Protein AF-A0A2J0LU58-F1 (afdb_monomer_lite)

Structure (mmCIF, N/CA/C/O backbone):
data_AF-A0A2J0LU58-F1
#
_entry.id   AF-A0A2J0LU58-F1
#
loop_
_atom_site.group_PDB
_atom_site.id
_atom_site.type_symbol
_atom_site.label_atom_id
_atom_site.label_alt_id
_atom_site.label_comp_id
_atom_site.label_asym_id
_atom_site.label_entity_id
_atom_site.label_seq_id
_atom_site.pdbx_PDB_ins_code
_atom_site.Cartn_x
_atom_site.Cartn_y
_atom_site.Cartn_z
_atom_site.occupancy
_atom_site.B_iso_or_equiv
_atom_site.auth_seq_id
_atom_site.auth_comp_id
_atom_site.auth_asym_id
_atom_site.auth_atom_id
_atom_site.pdbx_PDB_model_num
ATOM 1 N N . LEU A 1 1 ? -8.806 10.130 -0.073 1.00 87.50 1 LEU A N 1
ATOM 2 C CA . LEU A 1 1 ? -8.767 8.652 0.092 1.00 87.50 1 LEU A CA 1
ATOM 3 C C . LEU A 1 1 ? -9.104 8.214 1.513 1.00 87.50 1 LEU A C 1
ATOM 5 O O . LEU A 1 1 ? -10.099 7.526 1.673 1.00 87.50 1 LEU A O 1
ATOM 9 N N . ILE A 1 2 ? -8.325 8.607 2.529 1.00 92.06 2 ILE A N 1
ATOM 10 C CA . ILE A 1 2 ? -8.540 8.142 3.914 1.00 92.06 2 ILE A CA 1
ATOM 11 C C . ILE A 1 2 ? -9.911 8.580 4.455 1.00 92.06 2 ILE A C 1
ATOM 13 O O . ILE A 1 2 ? -10.646 7.751 4.976 1.00 92.06 2 ILE A O 1
ATOM 17 N N . GLU A 1 3 ? -10.296 9.840 4.247 1.00 90.88 3 GLU A N 1
ATOM 18 C CA . GLU A 1 3 ? -11.619 10.356 4.644 1.00 90.88 3 GLU A CA 1
ATOM 19 C C . GLU A 1 3 ? -12.772 9.604 3.965 1.00 90.88 3 GLU A C 1
ATOM 21 O O . GLU A 1 3 ? -13.755 9.249 4.605 1.00 90.88 3 GLU A O 1
ATOM 26 N N . TYR A 1 4 ? -12.637 9.294 2.675 1.00 91.88 4 TYR A N 1
ATOM 27 C CA . TYR A 1 4 ? -13.655 8.535 1.946 1.00 91.88 4 TYR A CA 1
ATOM 28 C C . TYR A 1 4 ? -13.750 7.086 2.444 1.00 91.88 4 TYR A C 1
ATOM 30 O O . TYR A 1 4 ? -14.842 6.556 2.623 1.00 91.88 4 TYR A O 1
ATOM 38 N N . ALA A 1 5 ? -12.609 6.450 2.730 1.00 94.00 5 ALA A N 1
ATOM 39 C CA . ALA A 1 5 ? -12.586 5.128 3.347 1.00 94.00 5 ALA A CA 1
ATOM 40 C C . ALA A 1 5 ? -13.282 5.140 4.720 1.00 94.00 5 ALA A C 1
ATOM 42 O O . ALA A 1 5 ? -14.064 4.236 5.003 1.00 94.00 5 ALA A O 1
ATOM 43 N N . GLU A 1 6 ? -13.070 6.185 5.528 1.00 94.31 6 GLU A N 1
ATOM 44 C CA . GLU A 1 6 ? -13.764 6.377 6.806 1.00 94.31 6 GLU A CA 1
ATOM 45 C C . GLU A 1 6 ? -15.281 6.521 6.636 1.00 94.31 6 GLU A C 1
ATOM 47 O O . GLU A 1 6 ? -16.038 5.865 7.350 1.00 94.31 6 GLU A O 1
ATOM 52 N N . GLN A 1 7 ? -15.732 7.333 5.675 1.00 94.75 7 GLN A N 1
ATOM 53 C CA . GLN A 1 7 ? -17.158 7.513 5.373 1.00 94.75 7 GLN A CA 1
ATOM 54 C C . GLN A 1 7 ? -17.834 6.202 4.952 1.00 94.75 7 GLN A C 1
ATOM 56 O O . GLN A 1 7 ? -18.992 5.969 5.290 1.00 94.75 7 GLN A O 1
ATOM 61 N N . LEU A 1 8 ? -17.099 5.320 4.270 1.00 95.31 8 LEU A N 1
ATOM 62 C CA . LEU A 1 8 ? -17.551 3.976 3.904 1.00 95.31 8 LEU A CA 1
ATOM 63 C C . LEU A 1 8 ? -17.405 2.943 5.037 1.00 95.31 8 LEU A C 1
ATOM 65 O O . LEU A 1 8 ? -17.675 1.762 4.825 1.00 95.31 8 LEU A O 1
ATOM 69 N N . GLY A 1 9 ? -16.949 3.349 6.227 1.00 95.00 9 GLY A N 1
ATOM 70 C CA . GLY A 1 9 ? -16.739 2.458 7.371 1.00 95.00 9 GLY A CA 1
ATOM 71 C C . GLY A 1 9 ? -15.554 1.499 7.219 1.00 95.00 9 GLY A C 1
ATOM 72 O O . GLY A 1 9 ? -15.456 0.523 7.966 1.00 95.00 9 GLY A O 1
ATOM 73 N N . LYS A 1 10 ? -14.651 1.756 6.266 1.00 97.00 10 LYS A N 1
ATOM 74 C CA . LYS A 1 10 ? -13.467 0.932 6.009 1.00 97.00 10 LYS A CA 1
ATOM 75 C C . LYS A 1 10 ? -12.296 1.330 6.903 1.00 97.00 10 LYS A C 1
ATOM 77 O O . LYS A 1 10 ? -12.185 2.458 7.381 1.00 97.00 10 LYS A O 1
ATOM 82 N N . LYS A 1 11 ? -11.388 0.380 7.104 1.00 97.38 11 LYS A N 1
ATOM 83 C CA . LYS A 1 11 ? -10.104 0.560 7.777 1.00 97.38 11 LYS A CA 1
ATOM 84 C C . LYS A 1 11 ? -9.006 0.786 6.757 1.00 97.38 11 LYS A C 1
ATOM 86 O O . LYS A 1 11 ? -8.996 0.163 5.700 1.00 97.38 11 LYS A O 1
ATOM 91 N N . VAL A 1 12 ? -8.072 1.666 7.085 1.00 97.06 12 VAL A N 1
ATOM 92 C CA . VAL A 1 12 ? -6.964 2.040 6.212 1.00 97.06 12 VAL A CA 1
ATOM 93 C C . VAL A 1 12 ? -5.657 1.559 6.820 1.00 97.06 12 VAL A C 1
ATOM 95 O O . VAL A 1 12 ? -5.287 1.969 7.919 1.00 97.06 12 VAL A O 1
ATOM 98 N N . ALA A 1 13 ? -4.942 0.715 6.085 1.00 96.69 13 ALA A N 1
ATOM 99 C CA . ALA A 1 13 ? -3.597 0.281 6.426 1.00 96.69 13 ALA A CA 1
ATOM 100 C C . ALA A 1 13 ? -2.587 1.003 5.525 1.00 96.69 13 ALA A C 1
ATOM 102 O O . ALA A 1 13 ? -2.615 0.870 4.301 1.00 96.69 13 ALA A O 1
ATOM 103 N N . LEU A 1 14 ? -1.691 1.782 6.127 1.00 95.00 14 LEU A N 1
ATOM 104 C CA . LEU A 1 14 ? -0.606 2.447 5.405 1.00 95.00 14 LEU A CA 1
ATOM 105 C C . LEU A 1 14 ? 0.586 1.497 5.307 1.00 95.00 14 LEU A C 1
ATOM 107 O O . LEU A 1 14 ? 0.993 0.938 6.325 1.00 95.00 14 LEU A O 1
ATOM 111 N N . GLU A 1 15 ? 1.193 1.357 4.130 1.00 93.75 15 GLU A N 1
ATOM 112 C CA . GLU A 1 15 ? 2.380 0.523 3.942 1.00 93.75 15 GLU A CA 1
ATOM 113 C C . GLU A 1 15 ? 3.483 1.233 3.147 1.00 93.75 15 GLU A C 1
ATOM 115 O O . GLU A 1 15 ? 3.283 1.754 2.054 1.00 93.75 15 GLU A O 1
ATOM 120 N N . GLY A 1 16 ? 4.682 1.274 3.728 1.00 90.44 16 GLY A N 1
ATOM 121 C CA . GLY A 1 16 ? 5.787 2.118 3.270 1.00 90.44 16 GLY A CA 1
ATOM 122 C C . GLY A 1 16 ? 6.174 3.180 4.301 1.00 90.44 16 GLY A C 1
ATOM 123 O O . GLY A 1 16 ? 5.325 3.853 4.883 1.00 90.44 16 GLY A O 1
ATOM 124 N N . TYR A 1 17 ? 7.481 3.312 4.535 1.00 87.75 17 TYR A N 1
ATOM 125 C CA . TYR A 1 17 ? 8.037 4.198 5.563 1.00 87.75 17 TYR A CA 1
ATOM 126 C C . TYR A 1 17 ? 7.702 5.672 5.307 1.00 87.75 17 TYR A C 1
ATOM 128 O O . TYR A 1 17 ? 7.145 6.337 6.176 1.00 87.75 17 TYR A O 1
ATOM 136 N N . SER A 1 18 ? 7.967 6.158 4.090 1.00 87.00 18 SER A N 1
ATOM 137 C CA . SER A 1 18 ? 7.691 7.546 3.705 1.00 87.00 18 SER A CA 1
ATOM 138 C C . SER A 1 18 ? 6.205 7.893 3.800 1.00 87.00 18 SER A C 1
ATOM 140 O O . SER A 1 18 ? 5.864 8.961 4.290 1.00 87.00 18 SER A O 1
ATOM 142 N N . MET A 1 19 ? 5.315 6.975 3.406 1.00 89.31 19 MET A N 1
ATOM 143 C CA . MET A 1 19 ? 3.867 7.176 3.512 1.00 89.31 19 MET A CA 1
ATOM 144 C C . MET A 1 19 ? 3.427 7.328 4.971 1.00 89.31 19 MET A C 1
ATOM 146 O O . MET A 1 19 ? 2.731 8.281 5.302 1.00 89.31 19 MET A O 1
ATOM 150 N N . LYS A 1 20 ? 3.866 6.425 5.858 1.00 91.50 20 LYS A N 1
ATOM 151 C CA . LYS A 1 20 ? 3.550 6.501 7.295 1.00 91.50 20 LYS A CA 1
ATOM 152 C C . LYS A 1 20 ? 4.040 7.819 7.898 1.00 91.50 20 LYS A C 1
ATOM 154 O O . LYS A 1 20 ? 3.269 8.499 8.562 1.00 91.50 20 LYS A O 1
ATOM 159 N N . MET A 1 21 ? 5.283 8.200 7.607 1.00 91.94 21 MET A N 1
ATOM 160 C CA . MET A 1 21 ? 5.878 9.444 8.101 1.00 91.94 21 MET A CA 1
ATOM 161 C C . MET A 1 21 ? 5.113 10.682 7.613 1.00 91.94 21 MET A C 1
ATOM 163 O O . MET A 1 21 ? 4.753 11.535 8.419 1.00 91.94 21 MET A O 1
ATOM 167 N N . ASN A 1 22 ? 4.799 10.755 6.317 1.00 91.50 22 ASN A N 1
ATOM 168 C CA . ASN A 1 22 ? 4.086 11.894 5.736 1.00 91.50 22 ASN A CA 1
ATOM 169 C C . ASN A 1 22 ? 2.672 12.047 6.310 1.00 91.50 22 ASN A C 1
ATOM 171 O O . ASN A 1 22 ? 2.234 13.168 6.555 1.00 91.50 22 ASN A O 1
ATOM 175 N N . ILE A 1 23 ? 1.960 10.938 6.540 1.00 91.88 23 ILE A N 1
ATOM 176 C CA . ILE A 1 23 ? 0.616 10.979 7.127 1.00 91.88 23 ILE A CA 1
ATOM 177 C C . ILE A 1 23 ? 0.657 11.425 8.591 1.00 91.88 23 ILE A C 1
ATOM 179 O O . ILE A 1 23 ? -0.200 12.208 8.992 1.00 91.88 23 ILE A O 1
ATOM 183 N N . GLU A 1 24 ? 1.637 10.983 9.384 1.00 91.44 24 GLU A N 1
ATOM 184 C CA . GLU A 1 24 ? 1.775 11.459 10.768 1.00 91.44 24 GLU A CA 1
ATOM 185 C C . GLU A 1 24 ? 2.049 12.968 10.821 1.00 91.44 24 GLU A C 1
ATOM 187 O O . GLU A 1 24 ? 1.323 13.686 11.506 1.00 91.44 24 GLU A O 1
ATOM 192 N N . VAL A 1 25 ? 2.975 13.479 10.002 1.00 92.94 25 VAL A N 1
ATOM 193 C CA . VAL A 1 25 ? 3.233 14.929 9.909 1.00 92.94 25 VAL A CA 1
ATOM 194 C C . VAL A 1 25 ? 1.983 15.691 9.449 1.00 92.94 25 VAL A C 1
ATOM 196 O O . VAL A 1 25 ? 1.624 16.719 10.018 1.00 92.94 25 VAL A O 1
ATOM 199 N N . ALA A 1 26 ? 1.265 15.185 8.443 1.00 92.62 26 ALA A N 1
ATOM 200 C CA . ALA A 1 26 ? 0.046 15.825 7.952 1.00 92.62 26 ALA A CA 1
ATOM 201 C C . ALA A 1 26 ? -1.091 15.833 8.993 1.00 92.62 26 ALA A C 1
ATOM 203 O O . ALA A 1 26 ? -1.892 16.770 9.013 1.00 92.62 26 ALA A O 1
ATOM 204 N N . LYS A 1 27 ? -1.161 14.825 9.873 1.00 90.69 27 LYS A N 1
ATOM 205 C CA . LYS A 1 27 ? -2.090 14.800 11.015 1.00 90.69 27 LYS A CA 1
ATOM 206 C C . LYS A 1 27 ? -1.711 15.839 12.066 1.00 90.69 27 LYS A C 1
ATOM 208 O O . LYS A 1 27 ? -2.592 16.562 12.522 1.00 90.69 27 LYS A O 1
ATOM 213 N N . GLU A 1 28 ? -0.429 15.947 12.418 1.00 91.44 28 GLU A N 1
ATOM 214 C CA . GLU A 1 28 ? 0.067 16.949 13.377 1.00 91.44 28 GLU A CA 1
ATOM 215 C C . GLU A 1 28 ? -0.215 18.380 12.908 1.00 91.44 28 GLU A C 1
ATOM 217 O O . GLU A 1 28 ? -0.629 19.228 13.694 1.00 91.44 28 GLU A O 1
ATOM 222 N N . LEU A 1 29 ? -0.070 18.629 11.605 1.00 93.81 29 LEU A N 1
ATOM 223 C CA . LEU A 1 29 ? -0.364 19.922 10.983 1.00 93.81 29 LEU A CA 1
ATOM 224 C C . LEU A 1 29 ? -1.866 20.164 10.739 1.00 93.81 29 LEU A C 1
ATOM 226 O O . LEU A 1 29 ? -2.251 21.234 10.275 1.00 93.81 29 LEU A O 1
ATOM 230 N N . GLY A 1 30 ? -2.729 19.186 11.032 1.00 91.50 30 GLY A N 1
ATOM 231 C CA . GLY A 1 30 ? -4.181 19.303 10.878 1.00 91.50 30 GLY A CA 1
ATOM 232 C C . GLY A 1 30 ? -4.701 19.205 9.438 1.00 91.50 30 GLY A C 1
ATOM 233 O O . GLY A 1 30 ? -5.889 19.457 9.218 1.00 91.50 30 GLY A O 1
ATOM 234 N N . TYR A 1 31 ? -3.856 18.815 8.474 1.00 90.94 31 TYR A N 1
ATOM 235 C CA . TYR A 1 31 ? -4.250 18.569 7.079 1.00 90.94 31 TYR A CA 1
ATOM 236 C C . TYR A 1 31 ? -5.072 17.290 6.913 1.00 90.94 31 TYR A C 1
ATOM 238 O O . TYR A 1 31 ? -5.865 17.192 5.983 1.00 90.94 31 TYR A O 1
ATOM 246 N N . ILE A 1 32 ? -4.887 16.308 7.799 1.00 89.94 32 ILE A N 1
ATOM 247 C CA . ILE A 1 32 ? -5.638 15.049 7.786 1.00 89.94 32 ILE A CA 1
ATOM 248 C C . ILE A 1 32 ? -6.398 14.917 9.099 1.00 89.94 32 ILE A C 1
ATOM 250 O O . ILE A 1 32 ? -5.798 14.791 10.167 1.00 89.94 32 ILE A O 1
ATOM 254 N N . LYS A 1 33 ? -7.730 14.906 9.011 1.00 89.88 33 LYS A N 1
ATOM 255 C CA . LYS A 1 33 ? -8.632 14.768 10.158 1.00 89.88 33 LYS A CA 1
ATOM 256 C C . LYS A 1 33 ? -9.409 13.468 10.028 1.00 89.88 33 LYS A C 1
ATOM 258 O O . LYS A 1 33 ? -10.457 13.426 9.399 1.00 89.88 33 LYS A O 1
ATOM 263 N N . VAL A 1 34 ? -8.869 12.405 10.608 1.00 90.88 34 VAL A N 1
ATOM 264 C CA . VAL A 1 34 ? -9.479 11.069 10.580 1.00 90.88 34 VAL A CA 1
ATOM 265 C C . VAL A 1 34 ? -9.456 10.467 11.972 1.00 90.88 34 VAL A C 1
ATOM 267 O O . VAL A 1 34 ? -8.566 10.763 12.777 1.00 90.88 34 VAL A O 1
ATOM 270 N N . LYS A 1 35 ? -10.438 9.623 12.274 1.00 91.06 35 LYS A N 1
ATOM 271 C CA . LYS A 1 35 ? -10.534 8.959 13.568 1.00 91.06 35 LYS A CA 1
ATOM 272 C C . LYS A 1 35 ? -9.379 7.982 13.748 1.00 91.06 35 LYS A C 1
ATOM 274 O O . LYS A 1 35 ? -8.898 7.356 12.800 1.00 91.06 35 LYS A O 1
ATOM 279 N N . LYS A 1 36 ? -8.933 7.822 14.994 1.00 87.19 36 LYS A N 1
ATOM 280 C CA . LYS A 1 36 ? -7.791 6.959 15.320 1.00 87.19 36 LYS A CA 1
ATOM 281 C C . LYS A 1 36 ? -8.051 5.512 14.906 1.00 87.19 36 LYS A C 1
ATOM 283 O O . LYS A 1 36 ? -7.149 4.852 14.412 1.00 87.19 36 LYS A O 1
ATOM 288 N N . GLU A 1 37 ? -9.281 5.038 15.068 1.00 91.06 37 GLU A N 1
ATOM 289 C CA . GLU A 1 37 ? -9.703 3.689 14.703 1.00 91.06 37 GLU A CA 1
ATOM 290 C C . GLU A 1 37 ? -9.816 3.454 13.193 1.00 91.06 37 GLU A C 1
ATOM 292 O O . GLU A 1 37 ? -10.006 2.308 12.787 1.00 91.06 37 GLU A O 1
ATOM 297 N N . THR A 1 38 ? -9.761 4.498 12.365 1.00 95.06 38 THR A N 1
ATOM 298 C CA . THR A 1 38 ? -9.760 4.371 10.901 1.00 95.06 38 THR A CA 1
ATOM 299 C C . THR A 1 38 ? -8.407 3.873 10.413 1.00 95.06 38 THR A C 1
ATOM 301 O O . THR A 1 38 ? -8.353 3.048 9.503 1.00 95.06 38 THR A O 1
ATOM 304 N N . LEU A 1 39 ? -7.316 4.322 11.038 1.00 94.94 39 LEU A N 1
ATOM 305 C CA . LEU A 1 39 ? -5.961 3.895 10.705 1.00 94.94 39 LEU A CA 1
ATOM 306 C C . LEU A 1 39 ? -5.585 2.649 11.510 1.00 94.94 39 LEU A C 1
ATOM 308 O O . LEU A 1 39 ? -5.535 2.679 12.738 1.00 94.94 39 LEU A O 1
ATOM 312 N N . ILE A 1 40 ? -5.283 1.558 10.812 1.00 95.56 40 ILE A N 1
ATOM 313 C CA . ILE A 1 40 ? -4.846 0.296 11.416 1.00 95.56 40 ILE A CA 1
ATOM 314 C C . ILE A 1 40 ? -3.425 -0.050 10.976 1.00 95.56 40 ILE A C 1
ATOM 316 O O . ILE A 1 40 ? -2.926 0.430 9.954 1.00 95.56 40 ILE A O 1
ATOM 320 N N . THR A 1 41 ? -2.753 -0.908 11.743 1.00 93.81 41 THR A N 1
ATOM 321 C CA . THR A 1 41 ? -1.458 -1.436 11.314 1.00 93.81 41 THR A CA 1
ATOM 322 C C . THR A 1 41 ? -1.655 -2.523 10.264 1.00 93.81 41 THR A C 1
ATOM 324 O O . THR A 1 41 ? -2.657 -3.237 10.263 1.00 93.81 41 THR A O 1
ATOM 327 N N . VAL A 1 42 ? -0.664 -2.712 9.392 1.00 93.62 42 VAL A N 1
ATOM 328 C CA . VAL A 1 42 ? -0.713 -3.783 8.384 1.00 93.62 42 VAL A CA 1
ATOM 329 C C . VAL A 1 42 ? -0.748 -5.176 9.025 1.00 93.62 42 VAL A C 1
ATOM 331 O O . VAL A 1 42 ? -1.295 -6.110 8.455 1.00 93.62 42 VAL A O 1
ATOM 334 N N . ASN A 1 43 ? -0.219 -5.318 10.242 1.00 94.88 43 ASN A N 1
ATOM 335 C CA . ASN A 1 43 ? -0.323 -6.563 10.994 1.00 94.88 43 ASN A CA 1
ATOM 336 C C . ASN A 1 43 ? -1.771 -6.872 11.405 1.00 94.88 43 ASN A C 1
ATOM 338 O O . ASN A 1 43 ? -2.100 -8.035 11.571 1.00 94.88 43 ASN A O 1
ATOM 342 N N . ASP A 1 44 ? -2.643 -5.871 11.544 1.00 95.44 44 ASP A N 1
ATOM 343 C CA . ASP A 1 44 ? -4.021 -6.045 12.013 1.00 95.44 44 ASP A CA 1
ATOM 344 C C . ASP A 1 44 ? -5.037 -6.294 10.890 1.00 95.44 44 ASP A C 1
ATOM 346 O O . ASP A 1 44 ? -6.201 -6.545 11.187 1.00 95.44 44 ASP A O 1
ATOM 350 N N . ILE A 1 45 ? -4.631 -6.262 9.614 1.00 95.12 45 ILE A N 1
ATOM 351 C CA . ILE A 1 45 ? -5.570 -6.368 8.479 1.00 95.12 45 ILE A CA 1
ATOM 352 C C . ILE A 1 45 ? -6.389 -7.663 8.507 1.00 95.12 45 ILE A C 1
ATOM 354 O O . ILE A 1 45 ? -7.572 -7.640 8.200 1.00 95.12 45 ILE A O 1
ATOM 358 N N . HIS A 1 46 ? -5.791 -8.765 8.973 1.00 93.62 46 HIS A N 1
ATOM 359 C CA . HIS A 1 46 ? -6.431 -10.081 9.072 1.00 93.62 46 HIS A CA 1
ATOM 360 C C . HIS A 1 46 ? -7.588 -10.137 10.085 1.00 93.62 46 HIS A C 1
ATOM 362 O O . HIS A 1 46 ? -8.302 -11.133 10.149 1.00 93.62 46 HIS A O 1
ATOM 368 N N . LYS A 1 47 ? -7.758 -9.096 10.911 1.00 95.94 47 LYS A N 1
ATOM 369 C CA . LYS A 1 47 ? -8.861 -8.980 11.876 1.00 95.94 47 LYS A CA 1
ATOM 370 C C . LYS A 1 47 ? -10.147 -8.446 11.241 1.00 95.94 47 LYS A C 1
ATOM 372 O O . LYS A 1 47 ? -11.178 -8.415 11.909 1.00 95.94 47 LYS A O 1
ATOM 377 N N . TYR A 1 48 ? -10.086 -7.999 9.991 1.00 95.56 48 TYR A N 1
ATOM 378 C CA . TYR A 1 48 ? -11.190 -7.386 9.263 1.00 95.56 48 TYR A CA 1
ATOM 379 C C . TYR A 1 48 ? -11.513 -8.206 8.014 1.00 95.56 48 TYR A C 1
ATOM 381 O O . TYR A 1 48 ? -10.679 -8.967 7.530 1.00 95.56 48 TYR A O 1
ATOM 389 N N . LYS A 1 49 ? -12.735 -8.057 7.498 1.00 95.31 49 LYS A N 1
ATOM 390 C CA . LYS A 1 49 ? -13.117 -8.660 6.216 1.00 95.31 49 LYS A CA 1
ATOM 391 C C . LYS A 1 49 ? -12.440 -7.918 5.062 1.00 95.31 49 LYS A C 1
ATOM 393 O O . LYS A 1 49 ? -12.208 -6.714 5.167 1.00 95.31 49 LYS A O 1
ATOM 398 N N . ASP A 1 50 ? -12.192 -8.615 3.957 1.00 92.56 50 ASP A N 1
ATOM 399 C CA . ASP A 1 50 ? -11.486 -8.066 2.789 1.00 92.56 50 ASP A CA 1
ATOM 400 C C . ASP A 1 50 ? -12.156 -6.791 2.235 1.00 92.56 50 ASP A C 1
ATOM 402 O O . ASP A 1 50 ? -11.487 -5.819 1.887 1.00 92.56 50 ASP A O 1
ATOM 406 N N . ASP A 1 51 ? -13.490 -6.725 2.248 1.00 94.19 51 ASP A N 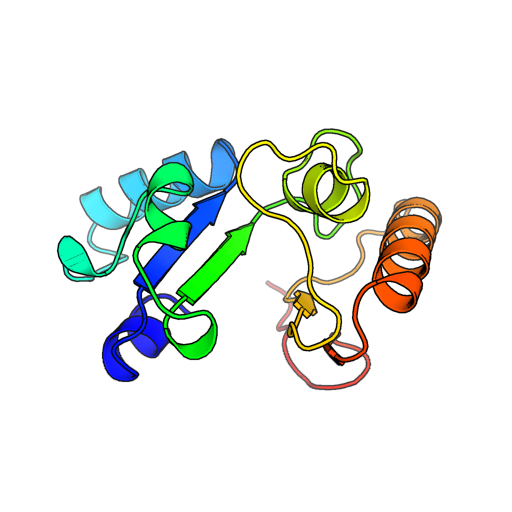1
ATOM 407 C CA . ASP A 1 51 ? -14.269 -5.569 1.788 1.00 94.19 51 ASP A CA 1
ATOM 408 C C . ASP A 1 51 ? -14.216 -4.356 2.736 1.00 94.19 51 ASP A C 1
ATOM 410 O O . ASP A 1 51 ? -14.564 -3.237 2.336 1.00 94.19 51 ASP A O 1
ATOM 414 N N . GLN A 1 52 ? -13.733 -4.550 3.964 1.00 95.88 52 GLN A N 1
ATOM 415 C CA . GLN A 1 52 ? -13.594 -3.522 4.995 1.00 95.88 52 GLN A CA 1
ATOM 416 C C . GLN A 1 52 ? -12.187 -2.923 5.066 1.00 95.88 52 GLN A C 1
ATOM 418 O O . GLN A 1 52 ? -11.965 -2.036 5.889 1.00 95.88 52 GLN A O 1
ATOM 423 N N . VAL A 1 53 ? -11.240 -3.364 4.233 1.00 96.81 53 VAL A N 1
ATOM 424 C CA . VAL A 1 53 ? -9.845 -2.907 4.283 1.00 96.81 53 VAL A CA 1
ATOM 425 C C . VAL A 1 53 ? -9.470 -2.146 3.014 1.00 96.81 53 VAL A C 1
ATOM 427 O O . VAL A 1 53 ? -9.807 -2.526 1.898 1.00 96.81 53 VAL A O 1
ATOM 430 N N . VAL A 1 54 ? -8.745 -1.044 3.192 1.00 96.62 54 VAL A N 1
ATOM 431 C CA . VAL A 1 54 ? -8.065 -0.300 2.130 1.00 96.62 54 VAL A CA 1
ATOM 432 C C . VAL A 1 54 ? -6.588 -0.228 2.484 1.00 96.62 54 VAL A C 1
ATOM 434 O O . VAL A 1 54 ? -6.222 0.234 3.564 1.00 96.62 54 VAL A O 1
ATOM 437 N N . ILE A 1 55 ? -5.725 -0.657 1.569 1.00 95.69 55 ILE A N 1
ATOM 438 C CA . ILE A 1 55 ? -4.275 -0.578 1.748 1.00 95.69 55 ILE A CA 1
ATOM 439 C C . ILE A 1 55 ? -3.747 0.563 0.885 1.00 95.69 55 ILE A C 1
ATOM 441 O O . ILE A 1 55 ? -3.900 0.550 -0.333 1.00 95.69 55 ILE A O 1
ATOM 445 N N . ILE A 1 56 ? -3.104 1.546 1.512 1.00 94.56 56 ILE A N 1
ATOM 446 C CA . ILE A 1 56 ? -2.407 2.624 0.805 1.00 94.56 56 ILE A CA 1
ATOM 447 C C . ILE A 1 56 ? -0.922 2.322 0.891 1.00 94.56 56 ILE A C 1
ATOM 449 O O . ILE A 1 56 ? -0.344 2.349 1.979 1.00 94.56 56 ILE A O 1
ATOM 453 N N . CYS A 1 57 ? -0.302 2.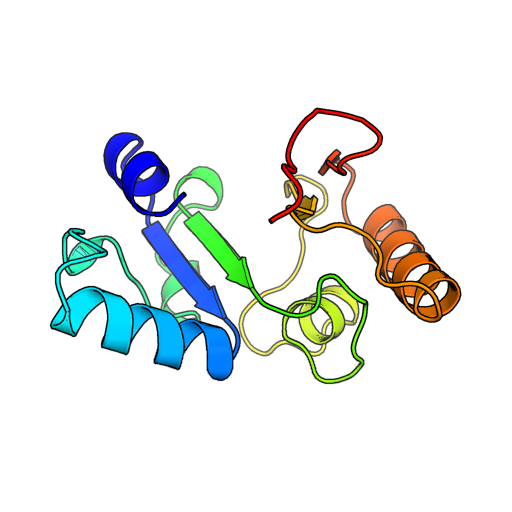030 -0.248 1.00 92.69 57 CYS A N 1
ATOM 454 C CA . CYS A 1 57 ? 1.090 1.618 -0.289 1.00 92.69 57 CYS A CA 1
ATOM 455 C C . CYS A 1 57 ? 1.933 2.418 -1.286 1.00 92.69 57 CYS A C 1
ATOM 457 O O . CYS A 1 57 ? 1.419 3.020 -2.227 1.00 92.69 57 CYS A O 1
ATOM 459 N N . THR A 1 58 ? 3.246 2.443 -1.056 1.00 91.44 58 THR A N 1
ATOM 460 C CA . THR A 1 58 ? 4.223 2.994 -2.006 1.00 91.44 58 THR A CA 1
ATOM 461 C C . THR A 1 58 ? 4.627 1.960 -3.058 1.00 91.44 58 THR A C 1
ATOM 463 O O . THR A 1 58 ? 4.391 0.762 -2.894 1.00 91.44 58 THR A O 1
ATOM 466 N N . GLY A 1 59 ? 5.310 2.404 -4.117 1.00 89.94 59 GLY A N 1
ATOM 467 C CA . GLY A 1 59 ? 5.878 1.505 -5.128 1.00 89.94 59 GLY A CA 1
ATOM 468 C C . GLY A 1 59 ? 5.179 1.523 -6.478 1.00 89.94 59 GLY A C 1
ATOM 469 O O . GLY A 1 59 ? 5.318 0.576 -7.246 1.00 89.94 59 GLY A O 1
ATOM 470 N N . ALA A 1 60 ? 4.397 2.564 -6.767 1.00 85.88 60 ALA A N 1
ATOM 471 C CA . ALA A 1 60 ? 3.657 2.664 -8.020 1.00 85.88 60 ALA A CA 1
ATOM 472 C C . ALA A 1 60 ? 4.569 2.786 -9.260 1.00 85.88 60 ALA A C 1
ATOM 474 O O . ALA A 1 60 ? 4.120 2.486 -10.363 1.00 85.88 60 ALA A O 1
ATOM 475 N N . GLN A 1 61 ? 5.846 3.161 -9.085 1.00 85.81 61 GLN A N 1
ATOM 476 C CA . GLN A 1 61 ? 6.845 3.190 -10.162 1.00 85.81 61 GLN A CA 1
ATOM 477 C C . GLN A 1 61 ? 7.609 1.855 -10.298 1.00 85.81 61 GLN A C 1
ATOM 479 O O . GLN A 1 61 ? 8.518 1.729 -11.118 1.00 85.81 61 GLN A O 1
ATOM 484 N N . GLY A 1 62 ? 7.240 0.838 -9.510 1.00 85.44 62 GLY A N 1
ATOM 485 C CA . GLY A 1 62 ? 7.856 -0.488 -9.527 1.00 85.44 62 GLY A CA 1
ATOM 486 C C . GLY A 1 62 ? 9.222 -0.558 -8.845 1.00 85.44 62 GLY A C 1
ATOM 487 O O . GLY A 1 62 ? 9.997 -1.478 -9.102 1.00 85.44 62 GLY A O 1
ATOM 488 N N . GLU A 1 63 ? 9.534 0.378 -7.950 1.00 89.50 63 GLU A N 1
ATOM 489 C CA . GLU A 1 63 ? 10.768 0.343 -7.171 1.00 89.50 63 GLU A CA 1
ATOM 490 C C . GLU A 1 63 ? 10.878 -0.991 -6.417 1.00 89.50 63 GLU A C 1
ATOM 492 O O . GLU A 1 63 ? 9.973 -1.376 -5.673 1.00 89.50 63 GLU A O 1
ATOM 497 N N . LEU A 1 64 ? 11.988 -1.714 -6.602 1.00 82.56 64 LEU A N 1
ATOM 498 C CA . LEU A 1 64 ? 12.124 -3.116 -6.177 1.00 82.56 64 LEU A CA 1
ATOM 499 C C . LEU A 1 64 ? 11.812 -3.339 -4.686 1.00 82.56 64 LEU A C 1
ATOM 501 O O . LEU A 1 64 ? 11.149 -4.306 -4.322 1.00 82.56 64 LEU A O 1
ATOM 505 N N . ASN A 1 65 ? 12.258 -2.416 -3.831 1.00 85.12 65 ASN A N 1
ATOM 506 C CA . ASN A 1 65 ? 12.110 -2.514 -2.378 1.00 85.12 65 ASN A CA 1
ATOM 507 C C . ASN A 1 65 ? 10.839 -1.845 -1.840 1.00 85.12 65 ASN A C 1
ATOM 509 O O . ASN A 1 65 ? 10.628 -1.843 -0.624 1.00 85.12 65 ASN A O 1
ATOM 513 N N . ALA A 1 66 ? 10.005 -1.258 -2.700 1.00 91.75 66 ALA A N 1
ATOM 514 C CA . ALA A 1 66 ? 8.773 -0.621 -2.267 1.00 91.75 66 ALA A CA 1
ATOM 515 C C . ALA A 1 66 ? 7.700 -1.644 -1.876 1.00 91.75 66 ALA A C 1
ATOM 517 O O . ALA A 1 66 ? 7.777 -2.832 -2.198 1.00 91.75 66 ALA A O 1
ATOM 518 N N . ALA A 1 67 ? 6.696 -1.166 -1.142 1.00 93.25 67 ALA A N 1
ATOM 519 C CA . ALA A 1 67 ? 5.645 -2.002 -0.582 1.00 93.25 67 ALA A CA 1
ATOM 520 C C . ALA A 1 67 ? 4.921 -2.820 -1.659 1.00 93.25 67 ALA A C 1
ATOM 522 O O . ALA A 1 67 ? 4.857 -4.042 -1.537 1.00 93.25 67 ALA A O 1
ATOM 523 N N . LEU A 1 68 ? 4.456 -2.165 -2.728 1.00 93.31 68 LEU A N 1
ATOM 524 C CA . LEU A 1 68 ? 3.733 -2.820 -3.813 1.00 93.31 68 LEU A CA 1
ATOM 525 C C . LEU A 1 68 ? 4.575 -3.928 -4.457 1.00 93.31 68 LEU A C 1
ATOM 527 O O . LEU A 1 68 ? 4.139 -5.071 -4.477 1.00 93.31 68 LEU A O 1
ATOM 531 N N . SER A 1 69 ? 5.817 -3.659 -4.862 1.00 92.81 69 SER A N 1
ATOM 532 C CA . SER A 1 69 ? 6.712 -4.672 -5.448 1.00 92.81 69 SER A CA 1
ATOM 533 C C . SER A 1 69 ? 6.884 -5.915 -4.565 1.00 92.81 69 SER A C 1
ATOM 535 O O . SER A 1 69 ? 6.853 -7.043 -5.064 1.00 92.81 69 SER A O 1
ATOM 537 N N . ARG A 1 70 ? 7.002 -5.745 -3.240 1.00 93.50 70 ARG A N 1
ATOM 538 C CA . ARG A 1 70 ? 7.064 -6.879 -2.299 1.00 93.50 70 ARG A CA 1
ATOM 539 C C . ARG A 1 70 ? 5.744 -7.641 -2.217 1.00 93.50 70 ARG A C 1
ATOM 541 O O . ARG A 1 70 ? 5.768 -8.861 -2.126 1.00 93.50 70 ARG A O 1
ATOM 548 N N . ILE A 1 71 ? 4.610 -6.944 -2.252 1.00 94.25 71 ILE A N 1
ATOM 549 C CA . ILE A 1 71 ? 3.272 -7.555 -2.242 1.00 94.25 71 ILE A CA 1
ATOM 550 C C . ILE A 1 71 ? 3.070 -8.402 -3.505 1.00 94.25 71 ILE A C 1
ATOM 552 O O . ILE A 1 71 ? 2.677 -9.560 -3.422 1.00 94.25 71 ILE A O 1
ATOM 556 N N . VAL A 1 72 ? 3.411 -7.848 -4.669 1.00 92.94 72 VAL A N 1
ATOM 557 C CA . VAL A 1 72 ? 3.263 -8.516 -5.969 1.00 92.94 72 VAL A CA 1
ATOM 558 C C . VAL A 1 72 ? 4.159 -9.746 -6.100 1.00 92.94 72 VAL A C 1
ATOM 560 O O . VAL A 1 72 ? 3.794 -10.705 -6.773 1.00 92.94 72 VAL A O 1
ATOM 563 N N . THR A 1 73 ? 5.322 -9.741 -5.451 1.00 92.12 73 THR A N 1
ATOM 564 C CA . THR A 1 73 ? 6.281 -10.858 -5.477 1.00 92.12 73 THR A CA 1
ATOM 565 C C . THR A 1 73 ? 6.112 -11.841 -4.314 1.00 92.12 73 THR A C 1
ATOM 567 O O . THR A 1 73 ? 6.997 -12.659 -4.092 1.00 92.12 73 THR A O 1
ATOM 570 N N . ASP A 1 74 ? 5.004 -11.763 -3.565 1.00 92.56 74 ASP A N 1
ATOM 571 C CA . ASP A 1 74 ? 4.709 -12.573 -2.367 1.00 92.56 74 ASP A CA 1
ATOM 572 C C . ASP A 1 74 ? 5.753 -12.469 -1.235 1.00 92.56 74 ASP A C 1
ATOM 574 O O . ASP A 1 74 ? 5.771 -13.276 -0.306 1.00 92.56 74 ASP A O 1
ATOM 578 N N . ASN A 1 75 ? 6.600 -11.439 -1.268 1.00 93.81 75 ASN A N 1
ATOM 579 C CA . ASN A 1 75 ? 7.645 -11.176 -0.276 1.00 93.81 75 ASN A CA 1
ATOM 580 C C . ASN A 1 75 ? 7.179 -10.246 0.857 1.00 93.81 75 ASN A C 1
ATOM 582 O O . ASN A 1 75 ? 7.966 -9.869 1.729 1.00 93.81 75 ASN A O 1
ATOM 586 N N . HIS A 1 76 ? 5.912 -9.825 0.859 1.00 94.62 76 HIS A N 1
ATOM 587 C CA . HIS A 1 76 ? 5.350 -9.013 1.932 1.00 94.62 76 HIS A CA 1
ATOM 588 C C . HIS A 1 76 ? 4.821 -9.892 3.075 1.00 94.62 76 HIS A C 1
ATOM 590 O O . HIS A 1 76 ? 3.979 -10.759 2.872 1.00 94.62 76 HIS A O 1
ATOM 596 N N . ARG A 1 77 ? 5.271 -9.634 4.310 1.00 92.81 77 ARG A N 1
ATOM 597 C CA . ARG A 1 77 ? 4.991 -10.495 5.477 1.00 92.81 77 ARG A CA 1
ATOM 598 C C . ARG A 1 77 ? 3.502 -10.694 5.779 1.00 92.81 77 ARG A C 1
ATOM 600 O O . ARG A 1 77 ? 3.114 -11.770 6.218 1.00 92.81 77 ARG A O 1
ATOM 607 N N . PHE A 1 78 ? 2.697 -9.649 5.600 1.00 94.19 78 PHE A N 1
ATOM 608 C CA . PHE A 1 78 ? 1.305 -9.619 6.068 1.00 94.19 78 PHE A CA 1
ATOM 609 C C . PHE A 1 78 ? 0.268 -9.524 4.952 1.00 94.19 78 PHE A C 1
ATOM 611 O O . PHE A 1 78 ? -0.899 -9.784 5.201 1.00 94.19 78 PHE A O 1
ATOM 618 N N . ILE A 1 79 ? 0.678 -9.141 3.741 1.00 94.19 79 ILE A N 1
ATOM 619 C CA . ILE A 1 79 ? -0.245 -8.850 2.641 1.00 94.19 79 ILE A CA 1
ATOM 620 C C . ILE A 1 79 ? 0.052 -9.854 1.542 1.00 94.19 79 ILE A C 1
ATOM 622 O O . ILE A 1 79 ? 1.196 -9.955 1.100 1.00 94.19 79 ILE A O 1
ATOM 626 N N . LYS A 1 80 ? -0.981 -10.560 1.098 1.00 92.81 80 LYS A N 1
ATOM 627 C CA . LYS A 1 80 ? -0.948 -11.411 -0.086 1.00 92.81 80 LYS A CA 1
ATOM 628 C C . LYS A 1 80 ? -2.100 -10.999 -0.980 1.00 92.81 80 LYS A C 1
ATOM 630 O O . LYS A 1 80 ? -3.209 -10.849 -0.481 1.00 92.81 80 LYS A O 1
ATOM 635 N N . LEU A 1 81 ? -1.816 -10.815 -2.265 1.00 93.19 81 LEU A N 1
ATOM 636 C CA . LEU A 1 81 ? -2.849 -10.491 -3.240 1.00 93.19 81 LEU A CA 1
ATOM 637 C C . LEU A 1 81 ? -3.746 -11.697 -3.489 1.00 93.19 81 LEU A C 1
ATOM 639 O O . LEU A 1 81 ? -3.258 -12.815 -3.677 1.00 93.19 81 LEU A O 1
ATOM 643 N N . GLN A 1 82 ? -5.042 -11.435 -3.534 1.00 92.19 82 GLN A N 1
ATOM 644 C CA . GLN A 1 82 ? -6.060 -12.353 -4.005 1.00 92.19 82 GLN A CA 1
ATOM 645 C C . GLN A 1 82 ? -6.553 -11.933 -5.392 1.00 92.19 82 GLN A C 1
ATOM 647 O O . GLN A 1 82 ? -6.450 -10.779 -5.805 1.00 92.19 82 GLN A O 1
ATOM 652 N N . LYS A 1 83 ? -7.121 -12.893 -6.123 1.00 91.75 83 LYS A N 1
ATOM 653 C CA . LYS A 1 83 ? -7.569 -12.694 -7.507 1.00 91.75 83 LYS A CA 1
ATOM 654 C C . LYS A 1 83 ? -8.678 -11.641 -7.640 1.00 91.75 83 LYS A C 1
ATOM 656 O O . LYS A 1 83 ? -8.725 -10.914 -8.627 1.00 91.75 83 LYS A O 1
ATOM 661 N N . ASN A 1 84 ? -9.536 -11.561 -6.629 1.00 92.00 84 ASN A N 1
ATOM 662 C CA . ASN A 1 84 ? -10.665 -10.643 -6.502 1.00 92.00 84 ASN A CA 1
ATOM 663 C C . ASN A 1 84 ? -10.301 -9.284 -5.885 1.00 92.00 84 ASN A C 1
ATOM 665 O O . ASN A 1 84 ? -11.189 -8.437 -5.766 1.00 92.00 84 ASN A O 1
ATOM 669 N N . ASP A 1 85 ? -9.040 -9.055 -5.503 1.00 93.94 85 ASP A N 1
ATOM 670 C CA . ASP A 1 85 ? -8.615 -7.739 -5.028 1.00 93.94 85 ASP A CA 1
ATOM 671 C C . ASP A 1 85 ? -8.804 -6.680 -6.122 1.00 93.94 85 ASP A C 1
ATOM 673 O O . ASP A 1 85 ? -8.966 -6.984 -7.303 1.00 93.94 85 ASP A O 1
ATOM 677 N N . THR A 1 86 ? -8.804 -5.408 -5.726 1.00 93.50 86 THR A N 1
ATOM 678 C CA . THR A 1 86 ? -8.795 -4.276 -6.660 1.00 93.50 86 THR A CA 1
ATOM 679 C C . THR A 1 86 ? -7.578 -3.413 -6.396 1.00 93.50 86 THR A C 1
ATOM 681 O O . THR A 1 86 ? -7.355 -2.963 -5.272 1.00 93.50 86 THR A O 1
ATOM 684 N N . ILE A 1 87 ? -6.797 -3.156 -7.442 1.00 92.56 87 ILE A N 1
ATOM 685 C CA . ILE A 1 87 ? -5.569 -2.367 -7.355 1.00 92.56 87 ILE A CA 1
ATOM 686 C C . ILE A 1 87 ? -5.749 -1.085 -8.148 1.00 92.56 87 ILE A C 1
ATOM 688 O O . ILE A 1 87 ? -6.089 -1.123 -9.326 1.00 92.56 87 ILE A O 1
ATOM 692 N N . VAL A 1 88 ? -5.486 0.055 -7.511 1.00 90.75 88 VAL A N 1
ATOM 693 C CA . VAL A 1 88 ? -5.621 1.376 -8.131 1.00 90.75 88 VAL A CA 1
ATOM 694 C C . VAL A 1 88 ? -4.270 2.079 -8.153 1.00 90.75 88 VAL A C 1
ATOM 696 O O . VAL A 1 88 ? -3.653 2.297 -7.111 1.00 90.75 88 VAL A O 1
ATOM 699 N N . PHE A 1 89 ? -3.824 2.473 -9.342 1.00 87.38 89 PHE A N 1
ATOM 700 C CA . PHE A 1 89 ? -2.604 3.250 -9.535 1.00 87.38 89 PHE A CA 1
ATOM 701 C C . PHE A 1 89 ? -2.929 4.732 -9.669 1.00 87.38 89 PHE A C 1
ATOM 703 O O . PHE A 1 89 ? -3.230 5.215 -10.753 1.00 87.38 89 PHE A O 1
ATOM 710 N N . SER A 1 90 ? -2.811 5.464 -8.566 1.00 80.94 90 SER A N 1
ATOM 711 C CA . SER A 1 90 ? -3.122 6.899 -8.497 1.00 80.94 90 SER A CA 1
ATOM 712 C C . SER A 1 90 ? -1.964 7.818 -8.948 1.00 80.94 90 SER A C 1
ATOM 714 O O . SER A 1 90 ? -1.898 8.974 -8.527 1.00 80.94 90 SER A O 1
ATOM 716 N N . SER A 1 91 ? -1.011 7.326 -9.750 1.00 77.00 91 SER A N 1
ATOM 717 C CA . SER A 1 91 ? 0.206 8.065 -10.129 1.00 77.00 91 SER A CA 1
ATOM 718 C C . SER A 1 91 ? 0.505 7.995 -11.622 1.00 77.00 91 SER A C 1
ATOM 720 O O . SER A 1 91 ? 0.375 6.930 -12.226 1.00 77.00 91 SER A O 1
ATOM 722 N N . SER A 1 92 ? 1.020 9.091 -12.176 1.00 71.62 92 SER A N 1
ATOM 723 C CA . SER A 1 92 ? 1.619 9.112 -13.514 1.00 71.62 92 SER A CA 1
ATOM 724 C C . SER A 1 92 ? 2.946 8.365 -13.570 1.00 71.62 92 SER A C 1
ATOM 726 O O . SER A 1 92 ? 3.669 8.266 -12.576 1.00 71.62 92 SER A O 1
ATOM 728 N N . VAL A 1 93 ? 3.274 7.850 -14.751 1.00 73.75 93 VAL A N 1
ATOM 729 C CA . VAL A 1 93 ? 4.580 7.252 -15.039 1.00 73.75 93 VAL A CA 1
ATOM 730 C C . VAL A 1 93 ? 5.629 8.359 -15.111 1.00 73.75 93 VAL A C 1
ATOM 732 O O . VAL A 1 93 ? 5.476 9.305 -15.880 1.00 73.75 93 VAL A O 1
ATOM 735 N N . ILE A 1 94 ? 6.696 8.237 -14.323 1.00 79.12 94 ILE A N 1
ATOM 736 C CA . ILE A 1 94 ? 7.872 9.099 -14.464 1.00 79.12 94 ILE A CA 1
ATOM 737 C C . ILE A 1 94 ? 8.696 8.577 -15.653 1.00 79.12 94 ILE A C 1
ATOM 739 O O . ILE A 1 94 ? 9.016 7.381 -15.663 1.00 79.12 94 ILE A O 1
ATOM 743 N N . PRO A 1 95 ? 9.059 9.431 -16.632 1.00 79.06 95 PRO A N 1
ATOM 744 C CA . PRO A 1 95 ? 9.890 9.018 -17.757 1.00 79.06 95 PRO A CA 1
ATOM 745 C C . PRO A 1 95 ? 11.173 8.310 -17.304 1.00 79.06 95 PRO A C 1
ATOM 747 O O . PRO A 1 95 ? 11.867 8.787 -16.405 1.00 79.06 95 PRO A O 1
ATOM 750 N N . GLY A 1 96 ? 11.483 7.167 -17.915 1.00 84.12 96 GLY A N 1
ATOM 751 C CA . GLY A 1 96 ? 12.616 6.304 -17.559 1.00 84.12 96 GLY A CA 1
ATOM 752 C C . GLY A 1 96 ? 12.269 5.113 -16.654 1.00 84.12 96 GLY A C 1
ATOM 753 O O . GLY A 1 96 ? 13.080 4.192 -16.526 1.00 84.12 96 GLY A O 1
ATOM 754 N N . ASN A 1 97 ? 11.069 5.079 -16.062 1.00 85.94 97 ASN A N 1
ATOM 755 C CA . ASN A 1 97 ? 10.599 3.958 -15.235 1.00 85.94 97 ASN A CA 1
ATOM 756 C C . ASN A 1 97 ? 9.655 2.994 -15.974 1.00 85.94 97 ASN A C 1
ATOM 758 O O . ASN A 1 97 ? 9.171 2.030 -15.376 1.00 85.94 97 ASN A O 1
ATOM 762 N N . GLU A 1 98 ? 9.405 3.197 -17.269 1.00 86.69 98 GLU A N 1
ATOM 763 C CA . GLU A 1 98 ? 8.392 2.475 -18.049 1.00 86.69 98 GLU A CA 1
ATOM 764 C C . GLU A 1 98 ? 8.591 0.962 -17.953 1.00 86.69 98 GLU A C 1
ATOM 766 O O . GLU A 1 98 ? 7.655 0.219 -17.668 1.00 86.69 98 GLU A O 1
ATOM 771 N N . ARG A 1 99 ? 9.833 0.492 -18.118 1.00 88.06 99 ARG A N 1
ATOM 772 C CA . ARG A 1 99 ? 10.156 -0.941 -18.072 1.00 88.06 99 ARG A CA 1
ATOM 773 C C . ARG A 1 99 ? 9.861 -1.565 -16.709 1.00 88.06 99 ARG A C 1
ATOM 775 O O . ARG A 1 99 ? 9.412 -2.708 -16.634 1.00 88.06 99 ARG A O 1
ATOM 782 N N . THR A 1 100 ? 10.151 -0.840 -15.637 1.00 88.88 100 THR A N 1
ATOM 783 C CA . THR A 1 100 ? 9.963 -1.315 -14.265 1.00 88.88 100 THR A CA 1
ATOM 784 C C . THR A 1 100 ? 8.476 -1.386 -13.928 1.00 88.88 100 THR A C 1
ATOM 786 O O . THR A 1 100 ? 8.009 -2.396 -13.401 1.00 88.88 100 THR A O 1
ATOM 789 N N . ILE A 1 101 ? 7.716 -0.371 -14.339 1.00 87.94 101 ILE A N 1
ATOM 790 C CA . ILE A 1 101 ? 6.261 -0.333 -14.187 1.00 87.94 101 ILE A CA 1
ATOM 791 C C . ILE A 1 101 ? 5.597 -1.437 -15.007 1.00 87.94 101 ILE A C 1
ATOM 793 O O . ILE A 1 101 ? 4.706 -2.107 -14.496 1.00 87.94 101 ILE A O 1
ATOM 797 N N . GLN A 1 102 ? 6.044 -1.680 -16.242 1.00 88.62 102 GLN A N 1
ATOM 798 C CA . GLN A 1 102 ? 5.509 -2.770 -17.064 1.00 88.62 102 GLN A CA 1
ATOM 799 C C . GLN A 1 102 ? 5.708 -4.131 -16.393 1.00 88.62 102 GLN A C 1
ATOM 801 O O . GLN A 1 102 ? 4.752 -4.881 -16.243 1.00 88.62 102 GLN A O 1
ATOM 806 N N . ARG A 1 103 ? 6.902 -4.416 -15.858 1.00 90.44 103 ARG A N 1
ATOM 807 C CA . ARG A 1 103 ? 7.144 -5.657 -15.097 1.00 90.44 103 ARG A CA 1
ATOM 808 C C . ARG A 1 103 ? 6.249 -5.783 -13.865 1.00 90.44 103 ARG A C 1
ATOM 810 O O . ARG A 1 103 ? 5.804 -6.883 -13.540 1.00 90.44 103 ARG A O 1
ATOM 817 N N . LEU A 1 104 ? 6.013 -4.677 -13.161 1.00 90.50 104 LEU A N 1
ATOM 818 C CA . LEU A 1 104 ? 5.106 -4.655 -12.019 1.00 90.50 104 LEU A CA 1
ATOM 819 C C . LEU A 1 104 ? 3.672 -4.983 -12.460 1.00 90.50 104 LEU A C 1
ATOM 821 O O . LEU A 1 104 ? 3.051 -5.867 -11.872 1.00 90.50 104 LEU A O 1
ATOM 825 N N . LYS A 1 105 ? 3.180 -4.319 -13.514 1.00 88.62 105 LYS A N 1
ATOM 826 C CA . LYS A 1 105 ? 1.858 -4.562 -14.107 1.00 88.62 105 LYS A CA 1
ATOM 827 C C . LYS A 1 105 ? 1.714 -6.012 -14.578 1.00 88.62 105 LYS A C 1
ATOM 829 O O . LYS A 1 105 ? 0.745 -6.659 -14.205 1.00 88.62 105 LYS A O 1
ATOM 834 N N . ASP A 1 106 ? 2.696 -6.559 -15.291 1.00 90.75 106 ASP A N 1
ATOM 835 C CA . ASP A 1 106 ? 2.689 -7.952 -15.761 1.00 90.75 106 ASP A CA 1
ATOM 836 C C . ASP A 1 106 ? 2.516 -8.951 -14.613 1.00 90.75 106 ASP A C 1
ATOM 838 O O . ASP A 1 106 ? 1.749 -9.908 -14.707 1.00 90.75 106 ASP A O 1
ATOM 842 N N . ASN A 1 107 ? 3.235 -8.747 -13.508 1.00 91.50 107 ASN A N 1
ATOM 843 C CA . ASN A 1 107 ? 3.113 -9.621 -12.346 1.00 91.50 107 ASN A CA 1
ATOM 844 C C . ASN A 1 107 ? 1.773 -9.446 -11.626 1.00 91.50 107 ASN A C 1
ATOM 846 O O . ASN A 1 107 ? 1.244 -10.418 -11.087 1.00 91.50 107 ASN A O 1
ATOM 850 N N . LEU A 1 108 ? 1.214 -8.237 -11.642 1.00 91.31 108 LEU A N 1
ATOM 851 C CA . LEU A 1 108 ? -0.110 -7.976 -11.098 1.00 91.31 108 LEU A CA 1
ATOM 852 C C . LEU A 1 108 ? -1.220 -8.623 -11.917 1.00 91.31 108 LEU A C 1
ATOM 854 O O . LEU A 1 108 ? -2.053 -9.299 -11.326 1.00 91.31 108 LEU A O 1
ATOM 858 N N . TYR A 1 109 ? -1.199 -8.499 -13.246 1.00 90.25 109 TYR A N 1
ATOM 859 C CA . TYR A 1 109 ? -2.199 -9.113 -14.127 1.00 90.25 109 TYR A CA 1
ATOM 860 C C . TYR A 1 109 ? -2.227 -10.642 -14.021 1.00 90.25 109 TYR A C 1
ATOM 862 O O . TYR A 1 109 ? -3.241 -11.271 -14.298 1.00 90.25 109 TYR A O 1
ATOM 870 N N . ARG A 1 110 ? -1.126 -11.269 -13.587 1.00 90.62 110 ARG A N 1
ATOM 871 C CA . ARG A 1 110 ? -1.093 -12.713 -13.296 1.00 90.62 110 ARG A CA 1
ATOM 872 C C . ARG A 1 110 ? -1.770 -13.090 -11.975 1.00 90.62 110 ARG A C 1
ATOM 874 O O . ARG A 1 110 ? -2.058 -14.266 -11.772 1.00 90.62 110 ARG A O 1
ATOM 881 N N . LYS A 1 111 ? -1.955 -12.136 -11.061 1.00 90.44 111 LYS A N 1
ATOM 882 C CA . LYS A 1 111 ? -2.397 -12.366 -9.676 1.00 90.44 111 LYS A CA 1
ATOM 883 C C . LYS A 1 111 ? -3.756 -11.760 -9.352 1.00 90.44 111 LYS A C 1
ATOM 885 O O . LYS A 1 111 ? -4.414 -12.265 -8.452 1.00 90.44 111 LYS A O 1
ATOM 890 N N . CYS A 1 112 ? -4.140 -10.693 -10.038 1.00 91.44 112 CYS A N 1
ATOM 891 C CA . CYS A 1 112 ? -5.310 -9.884 -9.744 1.00 91.44 112 CYS A CA 1
ATOM 892 C C . CYS A 1 112 ? -6.037 -9.545 -11.045 1.00 91.44 112 CYS A C 1
ATOM 894 O O . CYS A 1 112 ? -5.412 -9.093 -12.006 1.00 91.44 112 CYS A O 1
ATOM 896 N N . ASP A 1 113 ? -7.353 -9.749 -11.051 1.00 88.31 113 ASP A N 1
ATOM 897 C CA . ASP A 1 113 ? -8.182 -9.518 -12.233 1.00 88.31 113 ASP A CA 1
ATOM 898 C C . ASP A 1 113 ? -8.600 -8.043 -12.371 1.00 88.31 113 ASP A C 1
ATOM 900 O O . ASP A 1 113 ? -8.907 -7.593 -13.474 1.00 88.31 113 ASP A O 1
ATOM 904 N N . ASN A 1 114 ? -8.590 -7.270 -11.274 1.00 89.00 114 ASN A N 1
ATOM 905 C CA . ASN A 1 114 ? -9.099 -5.897 -11.254 1.00 89.00 114 ASN A CA 1
ATOM 906 C C . ASN A 1 114 ? -7.975 -4.885 -11.007 1.00 89.00 114 ASN A C 1
ATOM 908 O O . ASN A 1 114 ? -7.617 -4.576 -9.866 1.00 89.00 114 ASN A O 1
ATOM 912 N N . ILE A 1 115 ? -7.443 -4.318 -12.089 1.00 87.94 115 ILE A N 1
ATOM 913 C CA . ILE A 1 115 ? -6.415 -3.277 -12.022 1.00 87.94 115 ILE A CA 1
ATOM 914 C C . ILE A 1 115 ? -6.904 -2.010 -12.722 1.00 87.94 115 ILE A C 1
ATOM 916 O O . ILE A 1 115 ? -7.284 -2.034 -13.890 1.00 87.94 115 ILE A O 1
ATOM 920 N N . ILE A 1 116 ? -6.874 -0.893 -11.997 1.00 85.50 116 ILE A N 1
ATOM 921 C CA . ILE A 1 116 ? -7.304 0.429 -12.450 1.00 85.50 116 ILE A CA 1
ATOM 922 C C . ILE A 1 116 ? -6.075 1.337 -12.548 1.00 85.50 116 ILE A C 1
ATOM 924 O O . ILE A 1 116 ? -5.321 1.502 -11.584 1.00 85.50 116 ILE A O 1
ATOM 928 N N . HIS A 1 117 ? -5.885 1.954 -13.711 1.00 79.00 117 HIS A N 1
ATOM 929 C CA . HIS A 1 117 ? -4.797 2.889 -13.994 1.00 79.00 117 HIS A CA 1
ATOM 930 C C . HIS A 1 117 ? -5.328 4.148 -14.688 1.00 79.00 117 HIS A C 1
ATOM 932 O O . HIS A 1 117 ? -6.408 4.115 -15.275 1.00 79.00 117 HIS A O 1
ATOM 938 N N . SER A 1 118 ? -4.537 5.222 -14.673 1.00 63.69 118 SER A N 1
ATOM 939 C CA . SER A 1 118 ? -4.853 6.532 -15.264 1.00 63.69 118 SER A CA 1
ATOM 940 C C . SER A 1 118 ? -5.250 6.488 -16.745 1.00 63.69 118 SER A C 1
ATOM 942 O O . SER A 1 118 ? -6.026 7.322 -17.190 1.00 63.69 118 SER A O 1
ATOM 944 N N . ASP A 1 119 ? -4.765 5.497 -17.499 1.00 58.72 119 ASP A N 1
ATOM 945 C CA . ASP A 1 119 ? -5.124 5.304 -18.914 1.00 58.72 119 ASP A C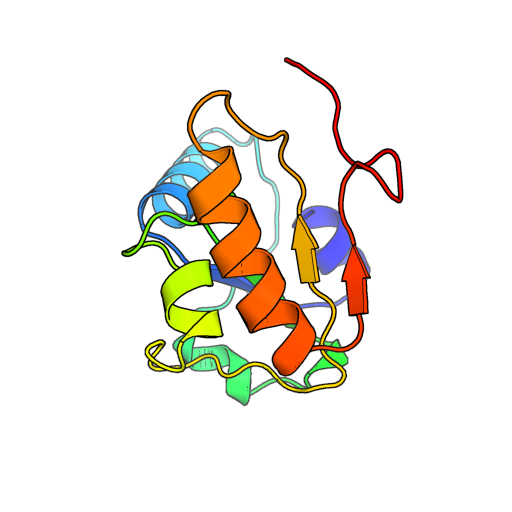A 1
ATOM 946 C C . ASP A 1 119 ? -6.572 4.793 -19.096 1.00 58.72 119 ASP A C 1
ATOM 948 O O . ASP A 1 119 ? -7.107 4.812 -20.201 1.00 58.72 119 ASP A O 1
ATOM 952 N N . ILE A 1 120 ? -7.198 4.300 -18.017 1.00 54.19 120 ILE A N 1
ATOM 953 C CA . ILE A 1 120 ? -8.515 3.641 -18.003 1.00 54.19 120 ILE A CA 1
ATOM 954 C C . ILE A 1 120 ? -9.578 4.524 -17.317 1.00 54.19 120 ILE A C 1
ATOM 956 O O . ILE A 1 120 ? -10.753 4.450 -17.666 1.00 54.19 120 ILE A O 1
ATOM 960 N N . MET A 1 121 ? -9.190 5.376 -16.361 1.00 46.47 121 MET A N 1
ATOM 961 C CA . MET A 1 121 ? -10.054 6.368 -15.701 1.00 46.47 121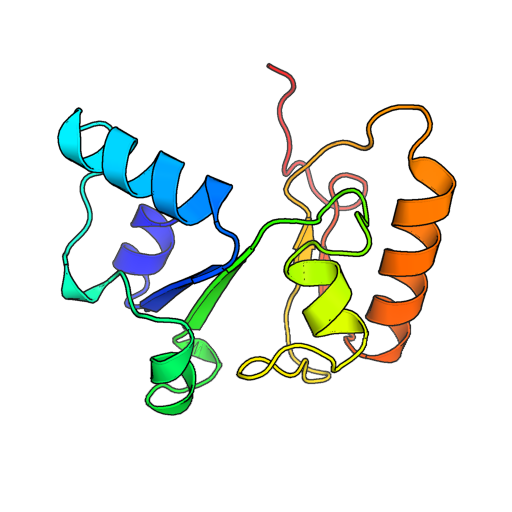 MET A CA 1
ATOM 962 C C . MET A 1 121 ? -9.227 7.599 -15.304 1.00 46.47 121 MET A C 1
ATOM 964 O O . MET A 1 121 ? -8.085 7.438 -14.880 1.00 46.47 121 MET A O 1
ATOM 968 N N . GLU A 1 122 ? -9.795 8.810 -15.369 1.00 47.91 122 GLU A N 1
ATOM 969 C CA . GLU A 1 122 ? -9.158 10.058 -14.902 1.00 47.91 122 GLU A CA 1
ATOM 970 C C . GLU A 1 122 ? -8.938 10.046 -13.371 1.00 47.91 122 GLU A C 1
ATOM 972 O O . GLU A 1 122 ? -9.688 10.637 -12.601 1.00 47.91 122 GLU A O 1
ATOM 977 N N . ILE A 1 123 ? -7.908 9.339 -12.901 1.00 54.22 123 ILE A N 1
ATOM 978 C CA . ILE A 1 123 ? -7.532 9.239 -11.477 1.00 54.22 123 ILE A CA 1
ATOM 979 C C . ILE A 1 123 ? -6.263 10.034 -11.136 1.00 54.22 123 ILE A C 1
ATOM 981 O O . ILE A 1 123 ? -5.656 9.822 -10.085 1.00 54.22 123 ILE A O 1
ATOM 985 N N . HIS A 1 124 ? -5.838 10.953 -12.010 1.00 50.28 124 HIS A N 1
ATOM 986 C CA . HIS A 1 124 ? -4.637 11.759 -11.803 1.00 50.28 124 HIS A CA 1
ATOM 987 C C . HIS A 1 124 ? -4.777 13.183 -12.355 1.00 50.28 124 HIS A C 1
ATOM 989 O O . HIS A 1 124 ? -5.204 13.374 -13.488 1.00 50.28 124 HIS A O 1
ATOM 995 N N . ILE A 1 125 ? -4.346 14.168 -11.563 1.00 51.88 125 ILE A N 1
ATOM 996 C CA . ILE A 1 125 ? -4.171 15.567 -11.967 1.00 51.88 125 ILE A CA 1
ATOM 997 C C . ILE A 1 125 ? -2.690 15.890 -11.733 1.00 51.88 125 ILE A C 1
ATOM 999 O O . ILE A 1 125 ? -2.170 15.597 -10.653 1.00 51.88 125 ILE A O 1
ATOM 1003 N N . GLY A 1 126 ? -2.006 16.426 -12.747 1.00 56.62 126 GLY A N 1
ATOM 1004 C CA . GLY A 1 126 ? -0.620 16.887 -12.623 1.00 56.62 126 GLY A CA 1
ATOM 1005 C C . GLY A 1 126 ? -0.533 18.087 -11.678 1.00 56.62 126 GLY A C 1
ATOM 1006 O O . GLY A 1 126 ? -1.396 18.963 -11.730 1.00 56.62 126 GLY A O 1
ATOM 1007 N N . GLY A 1 127 ? 0.464 18.075 -10.790 1.00 39.84 127 GLY A N 1
ATOM 1008 C CA . GLY A 1 127 ? 0.762 19.176 -9.866 1.00 39.84 127 GLY A CA 1
ATOM 1009 C C . GLY A 1 127 ? 1.538 20.309 -10.518 1.00 39.84 127 GLY A C 1
ATOM 1010 O O . GLY A 1 127 ? 2.264 20.029 -11.500 1.00 39.84 127 GLY A O 1
#

pLDDT: mean 87.88, std 11.44, range [39.84, 97.38]

Radius of gyration: 14.72 Å; chains: 1; bounding box: 30×33×34 Å

Sequence (127 aa):
LIEYAEQLGKKVALEGYSMKMNIEVAKELGYIKVKKETLITVNDIHKYKDDQVVIICTGAQGELNAALSRIVTDNHRFIKLQKNDTIVFSSSVIPGNERTIQRLKDNLYRKCDNIIHSDIMEIHIGG

Foldseek 3Di:
DLVVLVVVQAAEEEFDDVRVVVVVVCVVVVVDDDDPRNYDYLQCPVVDDPVRYDYHWDQQLLDCPTPLNCQLVVNDPRHHAAQADAAERLDDHDPPSVVNNVVSVVSCVVHYVHYHYCVRPVSYDDD

Secondary structure (DSSP, 8-state):
-HHHHHHTT-EEEEESHHHHHHHHHHHHTTS----GGGEE-GGGGGGS-GGGEEEEES-TT--TTSHHHHHHTT--SS----TT-EEEE-SPPPTT-HHHHHHHHHHHHTT-SEEEETTTS------

=== Feature glossary ===
Annotated list of the representations used here:

Nearest PDB structures. The Foldseek neighbor list gives the closest experimentally determined structures in the PDB, ranked by structural alignment. TM-score near 1 means near-identical fold; near 0.3 means only rough topology match. This is how one finds what a novel AlphaFold prediction most resembles in the solved-structure universe.

Foldseek 3Di. Foldseek's 3Di representation compresses backbone geometry into a per-residue letter drawn from a learned twenty-state alphabet. It captures the tertiary interaction pattern around each residue — which residues are packed against it in space, regardless of where they are in sequence.

Radius of gyration, Cα contacts, bounding box. Radius of gyration (Rg) is the root-mean-square distance of Cα atoms from their centroid — a single number for overall size and compactness. A globular domain of N residues has Rg ≈ 2.2·N^0.38 Å; an extended or disordered chain has a much larger Rg. The Cα contact count is the number of residue pairs whose Cα atoms are within 8 Å and are more than four positions apart in sequence — a standard proxy for tertiary packing density. The bounding box is the smallest axis-aligned box enclosing all Cα atoms.

InterPro / GO / CATH / organism. The annotation block draws on four external resources. InterPro: which protein families and domains the sequence belongs to. GO: standardized terms for what the protein does, what process it participates in, and where in the cell it acts. CATH: which structural fold it has in the CATH hierarchy. Organism: the species of origin.

mmCIF coordinates. The mmCIF block holds the 3D Cartesian coordinates of each backbone atom (N, Cα, C, O) in ångströms. mmCIF is the PDB's canonical archive format — a tagged-loop text representation of the atomic model.

pLDDT. pLDDT is the predicted lDDT-Cα score: AlphaFold's confidence that the local environment of each residue (all inter-atomic distances within 15 Å) is correctly placed. It is a per-residue number between 0 and 100, with higher meaning more reliable.

Backbone torsions (φ/ψ). φ (phi) and ψ (psi) are the two rotatable backbone dihedrals per residue: φ is the C(i-1)–N–Cα–C torsion, ψ is the N–Cα–C–N(i+1) torsion, both in degrees on (−180°, 180°]. α-helical residues cluster near (−60°, −45°); β-strand residues near (−120°, +130°). A Ramachandran plot is simply a scatter of (φ, ψ) for every residue.

B-factor. For experimental (PDB) structures, the B-factor (temperature factor) quantifies the positional spread of each atom in the crystal — a combination of thermal vibration and static disorder — in units of Å². High B-factors mark flexible loops or poorly resolved regions; low B-factors mark the rigid, well-ordered core.

Secondary structure (3-state, P-SEA). SS3 is a coarse helix/strand/coil call (letters a/b/c) made by the P-SEA algorithm from inter-Cα distances and dihedrals. It is less detailed than DSSP but needs only Cα positions.

Predicted aligned error. Predicted aligned error is AlphaFold's pairwise confidence. Unlike pLDDT (per-residue), PAE is per-residue-pair and captures whether two parts of the structure are correctly placed relative to each other. Units are ångströms of expected positional error.

Solvent-accessible surfa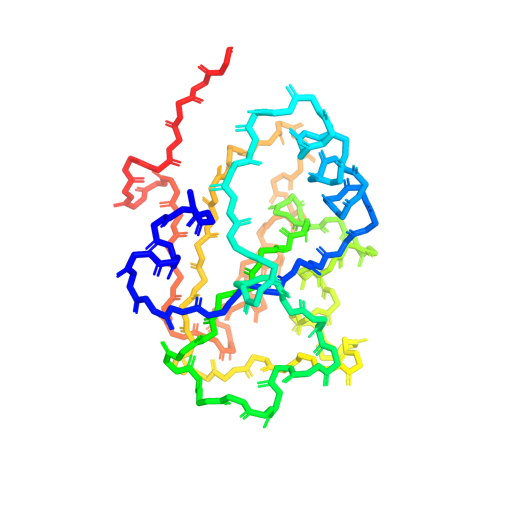ce area. Solvent-accessible surface area (SASA) is the area in Å² traced out by the centre of a 1.4 Å probe sphere (a water molecule) rolled over the protein's van der Waals surface (Shrake–Rupley / Lee–Richards construction). Buried residues have near-zero SASA; fully exposed residues can exceed 200 Å². The total SASA scales roughly with the number of surface residues.

Secondary structure (8-state, DSSP). The SS8 string is DSSP's per-residue secondary-structure call. α-helix (H) means an i→i+4 H-bond ladder; β-str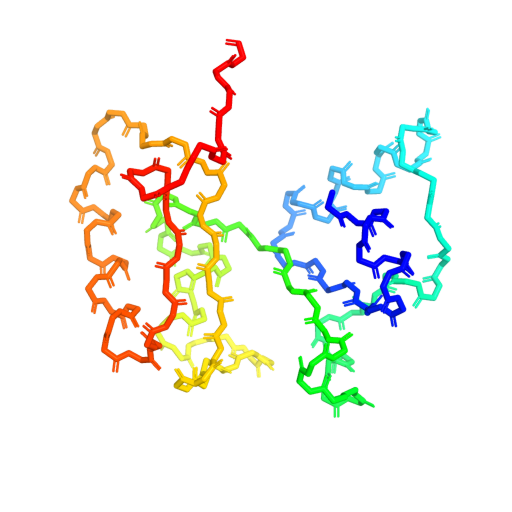and (E) means the residue participates in a β-sheet; 3₁₀ (G) and π (I) are tighter and wider helices; T/S are turns/bends; '-' is loop.

Rendered structure images. Structure images are PyMOL renders from six orthogonal camera directions. Cartoon representation draws helices as coils and strands as arrows; sticks shows the backbone as bonds; surface shows the solvent-excluded envelope. Rainbow coloring maps sequence position to hue (blue→red, N→C); chain coloring assigns a distinct color per polypeptide.

Sequence. The amino-acid sequence is the protein's primary structure: the linear order of residues from the N-terminus to the C-terminus, written in one-letter code. Everything else here — the 3D coordinates, the secondary structure, the domain annotations — is ultimately a consequence of this string.

Contact-map, Ramachandran, and PAE plots. Three diagnostic plots accompany the record. The Cα contact map visualizes the tertiary structure as a 2D adjacency matrix (8 Å cutoff, sequence-local contacts suppressed). The Ramachandran plot shows the distribution of backbone (φ, ψ) torsions, with points in the α and β basins reflecting secondary structure content. The PAE plot shows AlphaFold's inter-residue confidence as a color matrix.